Protein AF-A0A086MKE0-F1 (afdb_monomer_lite)

Foldseek 3Di:
DDDPVVVVVVVVVVVVVCCCVVPVVVVVVVVVPPDPCVLLVVLCVVQCVVPNPVSNVVSVVVSVVVVVVVVVVVVVVPVPVVPPPDDDDDDDDDDPPDDDPDDPPPDD

Secondary structure (DSSP, 8-state):
---HHHHHHHHHHHHHHHHIIIIIHHHHHHHHTTS-HHHHHHHHHHHHHHHSHHHHHHHHHHHHHHHHHHHHHHHHHSSSSSS-SS-----------------S----

Sequence (108 aa):
MTSPSLLWTVGWILTIQQIEENVITPFIQKRAVAIPPVVVLFAIGVFGLLFGLPGVFLAVPLAVDDVLLPGTLQSARSVNLTGSRGRSAKPSLCTSVRYRRTNWSRVE

pLDDT: mean 71.01, std 12.89, range [49.25, 93.94]

Structure (mmCIF, N/CA/C/O backbone):
data_AF-A0A086MKE0-F1
#
_entry.id   AF-A0A086MKE0-F1
#
loop_
_atom_site.group_PDB
_atom_site.id
_atom_site.type_symbol
_atom_site.label_atom_id
_atom_site.label_alt_id
_atom_site.label_comp_id
_atom_site.label_asym_id
_atom_site.label_entity_id
_atom_site.label_seq_id
_atom_site.pdbx_PDB_ins_code
_atom_site.Cartn_x
_atom_site.Cartn_y
_atom_site.Cartn_z
_atom_site.occupancy
_atom_site.B_iso_or_equiv
_atom_site.auth_seq_id
_atom_site.auth_comp_id
_atom_site.auth_asym_id
_atom_site.auth_atom_id
_atom_site.pdbx_PDB_model_num
ATOM 1 N N . MET A 1 1 ? 27.946 5.811 -15.441 1.00 54.94 1 MET A N 1
ATOM 2 C CA . MET A 1 1 ? 27.291 6.974 -14.801 1.00 54.94 1 MET A CA 1
ATOM 3 C C . MET A 1 1 ? 26.593 6.497 -13.533 1.00 54.94 1 MET A C 1
ATOM 5 O O . MET A 1 1 ? 25.387 6.321 -13.520 1.00 54.94 1 MET A O 1
ATOM 9 N N . THR A 1 2 ? 27.353 6.197 -12.486 1.00 64.31 2 THR A N 1
ATOM 10 C CA . THR A 1 2 ? 26.819 5.751 -11.192 1.00 64.31 2 THR A CA 1
ATOM 11 C C . THR A 1 2 ? 27.378 6.704 -10.154 1.00 64.31 2 THR A C 1
ATOM 13 O O . THR A 1 2 ? 28.514 6.552 -9.710 1.00 64.31 2 THR A O 1
ATOM 16 N N . SER A 1 3 ? 26.632 7.768 -9.870 1.00 75.69 3 SER A N 1
ATOM 17 C CA . SER A 1 3 ? 27.003 8.729 -8.838 1.00 75.69 3 SER A CA 1
ATOM 18 C C . SER A 1 3 ? 26.877 8.053 -7.464 1.00 75.69 3 SER A C 1
ATOM 20 O O . SER A 1 3 ? 25.825 7.483 -7.167 1.00 75.69 3 SER A O 1
ATOM 22 N N . PRO A 1 4 ? 27.912 8.107 -6.603 1.00 80.06 4 PRO A N 1
ATOM 23 C CA . PRO A 1 4 ? 27.882 7.487 -5.273 1.00 80.06 4 PRO A CA 1
ATOM 24 C C . PRO A 1 4 ? 26.709 7.952 -4.394 1.00 80.06 4 PRO A C 1
ATOM 26 O O . PRO A 1 4 ? 26.267 7.228 -3.507 1.00 80.06 4 PRO A O 1
ATOM 29 N N . SER A 1 5 ? 26.167 9.142 -4.665 1.00 83.31 5 SER A N 1
ATOM 30 C CA . SER A 1 5 ? 25.015 9.719 -3.967 1.00 83.31 5 SER A CA 1
ATOM 31 C C . SER A 1 5 ? 23.716 8.930 -4.151 1.00 83.31 5 SER A C 1
ATOM 33 O O . SER A 1 5 ? 22.912 8.882 -3.224 1.00 83.31 5 SER A O 1
ATOM 35 N N . LEU A 1 6 ? 23.520 8.265 -5.297 1.00 87.31 6 LEU A N 1
ATOM 36 C CA . LEU A 1 6 ? 22.300 7.496 -5.571 1.00 87.31 6 LEU A CA 1
ATOM 37 C C . LEU A 1 6 ? 22.127 6.327 -4.598 1.00 87.31 6 LEU A C 1
ATOM 39 O O . LEU A 1 6 ? 21.016 6.072 -4.144 1.00 87.31 6 LEU A O 1
ATOM 43 N N . LEU A 1 7 ? 23.222 5.653 -4.236 1.00 88.00 7 LEU A N 1
ATOM 44 C CA . LEU A 1 7 ? 23.197 4.535 -3.288 1.00 88.00 7 LEU A CA 1
ATOM 45 C C . LEU A 1 7 ? 22.709 4.985 -1.907 1.00 88.00 7 LEU A C 1
ATOM 47 O O . LEU A 1 7 ? 21.895 4.308 -1.282 1.00 88.00 7 LEU A O 1
ATOM 51 N N . TRP A 1 8 ? 23.164 6.155 -1.458 1.00 89.12 8 TRP A N 1
ATOM 52 C CA . TRP A 1 8 ? 22.758 6.720 -0.175 1.00 89.12 8 TRP A CA 1
ATOM 53 C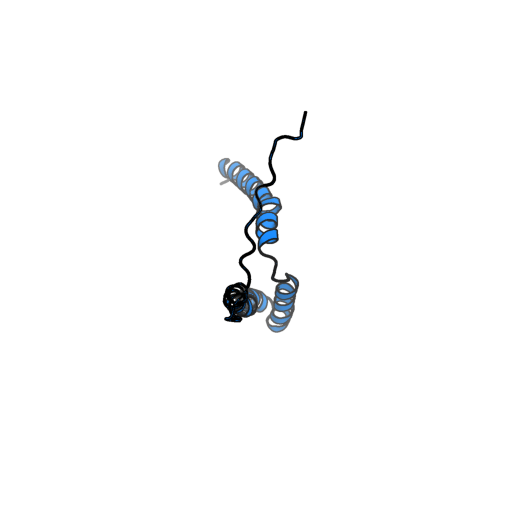 C . TRP A 1 8 ? 21.289 7.151 -0.180 1.00 89.12 8 TRP A C 1
ATOM 55 O O . TRP A 1 8 ? 20.549 6.846 0.753 1.00 89.12 8 TRP A O 1
ATOM 65 N N . THR A 1 9 ? 20.837 7.806 -1.253 1.00 90.56 9 THR A N 1
ATOM 66 C CA . THR A 1 9 ? 19.434 8.214 -1.406 1.00 90.56 9 THR A CA 1
ATOM 67 C C . THR A 1 9 ? 18.496 7.010 -1.441 1.00 90.56 9 THR A C 1
ATOM 69 O O . THR A 1 9 ? 17.490 7.011 -0.739 1.00 90.56 9 THR A O 1
ATOM 72 N N . VAL A 1 10 ? 18.833 5.958 -2.193 1.00 92.62 10 VAL A N 1
ATOM 73 C CA . VAL A 1 10 ? 18.030 4.725 -2.239 1.00 92.62 10 VAL A CA 1
ATOM 74 C C . VAL A 1 10 ? 17.979 4.046 -0.869 1.00 92.62 10 VAL A C 1
ATOM 76 O O . VAL A 1 10 ? 16.909 3.609 -0.456 1.00 92.62 10 VAL A O 1
ATOM 79 N N . GLY A 1 11 ? 19.090 4.011 -0.127 1.00 93.81 11 GLY A N 1
ATOM 80 C CA . GLY A 1 11 ? 19.111 3.482 1.241 1.00 93.81 11 GLY A CA 1
ATOM 81 C C . GLY A 1 11 ? 18.160 4.227 2.186 1.00 93.81 11 GLY A C 1
ATOM 82 O O . GLY A 1 11 ? 17.413 3.599 2.941 1.00 93.81 11 GLY A O 1
ATOM 83 N N . TRP A 1 12 ? 18.129 5.560 2.102 1.00 93.88 12 TRP A N 1
ATOM 84 C CA . TRP A 1 12 ? 17.190 6.384 2.868 1.00 93.88 12 TRP A CA 1
ATOM 85 C C . TRP A 1 12 ? 15.738 6.153 2.466 1.00 93.88 12 TRP A C 1
ATOM 87 O O . TRP A 1 12 ? 14.899 5.966 3.344 1.00 93.88 12 TRP A O 1
ATOM 97 N N . ILE A 1 13 ? 15.452 6.118 1.162 1.00 93.56 13 ILE A N 1
ATOM 98 C CA . ILE A 1 13 ? 14.107 5.843 0.649 1.00 93.56 13 ILE A CA 1
ATOM 99 C C . ILE A 1 13 ? 13.634 4.492 1.169 1.00 93.56 13 ILE A C 1
ATOM 101 O O . ILE A 1 13 ? 12.585 4.431 1.788 1.00 93.56 13 ILE A O 1
ATOM 105 N N . LEU A 1 14 ? 14.417 3.424 1.017 1.00 92.94 14 LEU A N 1
ATOM 106 C CA . LEU A 1 14 ? 14.023 2.102 1.504 1.00 92.94 14 LEU A CA 1
ATOM 107 C C . LEU A 1 14 ? 13.772 2.099 3.013 1.00 92.94 14 LEU A C 1
ATOM 109 O O . LEU A 1 14 ? 12.770 1.555 3.457 1.00 92.94 14 LEU A O 1
ATOM 113 N N . THR A 1 15 ? 14.627 2.745 3.803 1.00 93.94 15 THR A N 1
ATOM 114 C CA . THR A 1 15 ? 14.450 2.814 5.262 1.00 93.94 15 THR A CA 1
ATOM 115 C C . THR A 1 15 ? 13.142 3.512 5.641 1.00 93.94 15 THR A C 1
ATOM 117 O O . THR A 1 15 ? 12.386 3.005 6.468 1.00 93.94 15 THR A O 1
A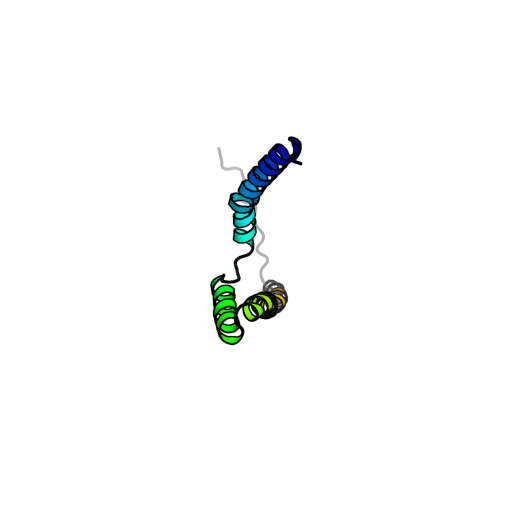TOM 120 N N . ILE A 1 16 ? 12.854 4.655 5.015 1.00 91.75 16 ILE A N 1
ATOM 121 C CA . ILE A 1 16 ? 11.633 5.429 5.265 1.00 91.75 16 ILE A CA 1
ATOM 122 C C . ILE A 1 16 ? 10.403 4.666 4.763 1.00 91.75 16 ILE A C 1
ATOM 124 O O . ILE A 1 16 ? 9.445 4.517 5.517 1.00 91.75 16 ILE A O 1
ATOM 128 N N . GLN A 1 17 ? 10.457 4.109 3.550 1.00 89.12 17 GLN A N 1
ATOM 129 C CA . GLN A 1 17 ? 9.379 3.308 2.962 1.00 89.12 17 GLN A CA 1
ATOM 130 C C . GLN A 1 17 ? 9.025 2.116 3.850 1.00 89.12 17 GLN A C 1
ATOM 132 O O . GLN A 1 17 ? 7.853 1.870 4.107 1.00 89.12 17 GLN A O 1
ATOM 137 N N . GLN A 1 18 ? 10.022 1.395 4.376 1.00 87.56 18 GLN A N 1
ATOM 138 C CA . GLN A 1 18 ? 9.760 0.268 5.273 1.00 87.56 18 GLN A CA 1
ATOM 139 C C . GLN A 1 18 ? 9.040 0.719 6.551 1.00 87.56 18 GLN A C 1
ATOM 141 O O . GLN A 1 18 ? 8.157 0.018 7.033 1.00 87.56 18 GLN A O 1
ATOM 146 N N . ILE A 1 19 ? 9.368 1.893 7.098 1.00 90.06 19 ILE A N 1
ATOM 147 C CA . ILE A 1 19 ? 8.694 2.435 8.288 1.00 90.06 19 ILE A CA 1
ATOM 148 C C . ILE A 1 19 ? 7.264 2.883 7.951 1.00 90.06 19 ILE A C 1
ATOM 150 O O . ILE A 1 19 ? 6.325 2.601 8.701 1.00 90.06 19 ILE A O 1
ATOM 154 N N . GLU A 1 20 ? 7.078 3.560 6.822 1.00 83.62 20 GLU A N 1
ATOM 155 C CA . GLU A 1 20 ? 5.780 4.081 6.402 1.00 83.62 20 GLU A CA 1
ATOM 156 C C . GLU A 1 20 ? 4.792 2.963 6.049 1.00 83.62 20 GLU A C 1
ATOM 158 O O . GLU A 1 20 ? 3.648 2.951 6.513 1.00 83.62 20 GLU A O 1
ATOM 163 N N . GLU A 1 21 ? 5.240 1.960 5.306 1.00 82.69 21 GLU A N 1
ATOM 164 C CA . GLU A 1 21 ? 4.391 0.854 4.870 1.00 82.69 21 GLU A CA 1
ATOM 165 C C . GLU A 1 21 ? 4.135 -0.156 5.997 1.00 82.69 21 GLU A C 1
ATOM 167 O O . GLU A 1 21 ? 3.008 -0.620 6.168 1.00 82.69 21 GLU A O 1
ATOM 172 N N . ASN A 1 22 ? 5.138 -0.464 6.825 1.00 83.81 22 ASN A N 1
ATOM 173 C CA . ASN A 1 22 ? 5.005 -1.500 7.852 1.00 83.81 22 ASN A CA 1
ATOM 174 C C . ASN A 1 22 ? 4.377 -0.993 9.164 1.00 83.81 22 ASN A C 1
ATOM 176 O O . ASN A 1 22 ? 3.852 -1.789 9.942 1.00 83.81 22 ASN A O 1
ATOM 180 N N . VAL A 1 23 ? 4.429 0.318 9.446 1.00 82.12 23 VAL A N 1
ATOM 181 C CA . VAL A 1 23 ? 3.984 0.875 10.741 1.00 82.12 23 VAL A CA 1
ATOM 182 C C . VAL A 1 23 ? 2.948 1.980 10.583 1.00 82.12 23 VAL A C 1
ATOM 184 O O . VAL A 1 23 ? 1.909 1.929 11.241 1.00 82.12 23 VAL A O 1
ATOM 187 N N . ILE A 1 24 ? 3.185 2.962 9.713 1.00 78.50 24 ILE A N 1
ATOM 188 C CA . ILE A 1 24 ? 2.294 4.126 9.569 1.00 78.50 24 ILE A CA 1
ATOM 189 C C . ILE A 1 24 ? 0.988 3.706 8.884 1.00 78.50 24 ILE A C 1
ATOM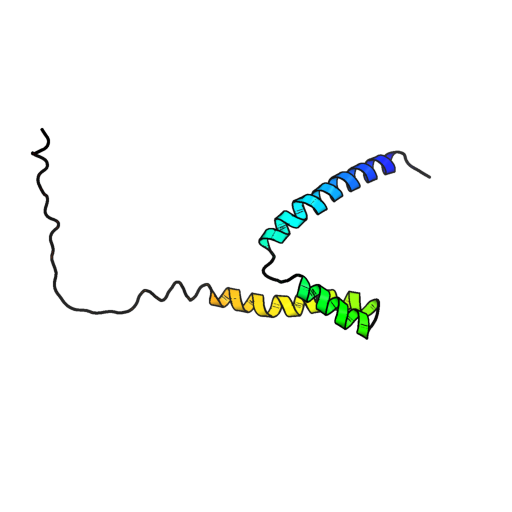 191 O O . ILE A 1 24 ? -0.104 3.955 9.397 1.00 78.50 24 ILE A O 1
ATOM 195 N N . THR A 1 25 ? 1.100 2.965 7.785 1.00 78.88 25 THR A N 1
ATOM 196 C CA . THR A 1 25 ? -0.026 2.455 6.999 1.00 78.88 25 THR A CA 1
ATOM 197 C C . THR A 1 25 ? -1.019 1.631 7.832 1.00 78.88 25 THR A C 1
ATOM 199 O O . THR A 1 25 ? -2.200 1.987 7.838 1.00 78.88 25 THR A O 1
ATOM 202 N N . PRO A 1 26 ? -0.620 0.610 8.625 1.00 70.12 26 PRO A N 1
ATOM 203 C CA . PRO A 1 26 ? -1.573 -0.109 9.468 1.00 70.12 26 PRO A CA 1
ATOM 204 C C . PRO A 1 26 ? -2.139 0.760 10.597 1.00 70.12 26 PRO A C 1
ATOM 206 O O . PRO A 1 26 ? -3.257 0.514 11.042 1.00 70.12 26 PRO A O 1
ATOM 209 N N . PHE A 1 27 ? -1.423 1.784 11.070 1.00 72.69 27 PHE A N 1
ATOM 210 C CA . PHE A 1 27 ? -1.934 2.691 12.102 1.00 72.69 27 PHE A CA 1
ATOM 211 C C . PHE A 1 27 ? -3.064 3.587 11.576 1.00 72.69 27 PHE A C 1
ATOM 213 O O . PHE A 1 27 ? -4.073 3.778 12.258 1.00 72.69 27 PHE A O 1
ATOM 220 N N . ILE A 1 28 ? -2.933 4.074 10.339 1.00 66.25 28 ILE A N 1
ATOM 221 C CA . ILE A 1 28 ? -3.971 4.849 9.648 1.00 66.25 28 ILE A CA 1
ATOM 222 C C . ILE A 1 28 ? -5.134 3.939 9.227 1.00 66.25 28 ILE A C 1
ATOM 224 O O . ILE A 1 28 ? -6.298 4.277 9.451 1.00 66.25 28 ILE A O 1
ATOM 228 N N . GLN A 1 29 ? -4.842 2.752 8.687 1.00 63.50 29 GLN A N 1
ATOM 229 C CA . GLN A 1 29 ? -5.865 1.801 8.239 1.00 63.50 29 GLN A CA 1
ATOM 230 C C . GLN A 1 29 ? -6.699 1.245 9.403 1.00 63.50 29 GLN A C 1
ATOM 232 O O . GLN A 1 29 ? -7.911 1.106 9.265 1.00 63.50 29 GLN A O 1
ATOM 237 N N . LYS A 1 30 ? -6.119 1.035 10.594 1.00 59.56 30 LYS A N 1
ATOM 238 C CA . LYS A 1 30 ? -6.872 0.636 11.803 1.00 59.56 30 LYS A CA 1
ATOM 239 C C . LYS A 1 30 ? -7.995 1.609 12.175 1.00 59.56 30 LYS A C 1
ATOM 241 O O . LYS A 1 30 ? -8.964 1.196 12.803 1.00 59.56 30 LYS A O 1
ATOM 246 N N . ARG A 1 31 ? -7.879 2.888 11.802 1.00 59.81 31 ARG A N 1
ATOM 247 C CA . ARG A 1 31 ? -8.889 3.921 12.083 1.00 59.81 31 ARG A CA 1
ATOM 248 C C . ARG A 1 31 ? -9.891 4.119 10.939 1.00 59.81 31 ARG A C 1
ATOM 250 O O . ARG A 1 31 ? -10.908 4.771 11.153 1.00 59.81 31 ARG A O 1
ATOM 257 N N . ALA A 1 32 ? -9.614 3.561 9.758 1.00 57.16 32 ALA A N 1
ATOM 258 C CA . ALA A 1 32 ? -10.377 3.767 8.524 1.00 57.16 32 ALA A CA 1
ATOM 259 C C . ALA A 1 32 ? -11.190 2.540 8.057 1.00 57.16 32 ALA A C 1
ATOM 261 O O . ALA A 1 32 ? -12.020 2.666 7.157 1.00 57.16 32 ALA A O 1
ATOM 262 N N . VAL A 1 33 ? -11.007 1.353 8.647 1.00 54.88 33 VAL A N 1
ATOM 263 C CA . VAL A 1 33 ? -11.694 0.132 8.185 1.00 54.88 33 VAL A CA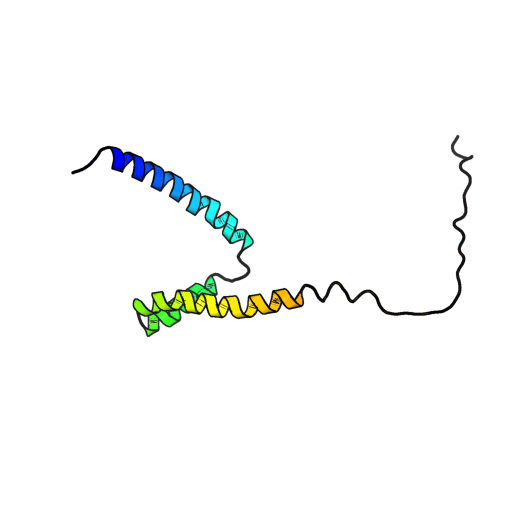 1
ATOM 264 C C . VAL A 1 33 ? -13.076 -0.003 8.835 1.00 54.88 33 VAL A C 1
ATOM 266 O O . VAL A 1 33 ? -13.286 -0.765 9.773 1.00 54.88 33 VAL A O 1
ATOM 269 N N . ALA A 1 34 ? -14.038 0.744 8.294 1.00 58.78 34 ALA A N 1
ATOM 270 C CA . ALA A 1 34 ? -15.439 0.315 8.238 1.00 58.78 34 ALA A CA 1
ATOM 271 C C . ALA A 1 34 ? -15.796 -0.287 6.862 1.00 58.78 34 ALA A C 1
ATOM 273 O O . ALA A 1 34 ? -16.890 -0.817 6.689 1.00 58.78 34 ALA A O 1
ATOM 274 N N . ILE A 1 35 ? -14.873 -0.237 5.891 1.00 58.81 35 ILE A N 1
ATOM 275 C CA . ILE A 1 35 ? -15.049 -0.826 4.561 1.00 58.81 35 ILE A CA 1
ATOM 276 C C . ILE A 1 35 ? -14.266 -2.144 4.494 1.00 58.81 35 ILE A C 1
ATOM 278 O O . ILE A 1 35 ? -13.037 -2.118 4.582 1.00 58.81 35 ILE A O 1
ATOM 282 N N . PRO A 1 36 ? -14.930 -3.302 4.347 1.00 63.78 36 PRO A N 1
ATOM 283 C CA . PRO A 1 36 ? -14.250 -4.583 4.233 1.00 63.78 36 PRO A CA 1
ATOM 284 C C . PRO A 1 36 ? -13.355 -4.599 2.977 1.00 63.78 36 PRO A C 1
ATOM 286 O O . PRO A 1 36 ? -13.879 -4.451 1.871 1.00 63.78 36 PRO A O 1
ATOM 289 N N . PRO A 1 37 ? -12.035 -4.843 3.089 1.00 71.75 37 PRO A N 1
ATOM 290 C CA . PRO A 1 37 ? -11.129 -4.927 1.931 1.00 71.75 37 PRO A CA 1
ATOM 291 C C . PRO A 1 37 ? -11.522 -6.028 0.927 1.00 71.75 37 PRO A C 1
ATOM 293 O O . PRO A 1 37 ? -11.150 -5.978 -0.243 1.00 71.75 37 PRO A O 1
ATOM 296 N N . VAL A 1 38 ? -12.345 -6.985 1.364 1.00 77.44 38 VAL A N 1
ATOM 297 C CA . VAL A 1 38 ? -13.013 -7.989 0.523 1.00 77.44 38 VAL A CA 1
ATOM 298 C C . VAL A 1 38 ? -13.785 -7.365 -0.645 1.00 77.44 38 VAL A C 1
ATOM 300 O O . VAL A 1 38 ? -13.769 -7.926 -1.735 1.00 77.44 38 VAL A O 1
ATOM 303 N N . VAL A 1 39 ? -14.424 -6.205 -0.457 1.00 77.62 39 VAL A N 1
ATOM 304 C CA . VAL A 1 39 ? -15.217 -5.544 -1.511 1.00 77.62 39 VAL A CA 1
ATOM 305 C C . VAL A 1 39 ? -14.322 -5.075 -2.661 1.00 77.62 39 VAL A C 1
ATOM 307 O O . VAL A 1 39 ? -14.650 -5.271 -3.829 1.00 77.62 39 VAL A O 1
ATOM 310 N N . VAL A 1 40 ? -13.146 -4.535 -2.338 1.00 80.44 40 VAL A N 1
ATOM 311 C CA . VAL A 1 40 ? -12.165 -4.078 -3.332 1.00 80.44 40 VAL A CA 1
ATOM 312 C C . VAL A 1 40 ? -11.601 -5.262 -4.118 1.00 80.44 40 VAL A C 1
ATOM 314 O O . VAL A 1 40 ? -11.524 -5.214 -5.343 1.00 80.44 40 VAL A O 1
ATOM 317 N N . LEU A 1 41 ? -11.263 -6.358 -3.431 1.00 82.69 41 LEU A N 1
ATOM 318 C CA . LEU A 1 41 ? -10.788 -7.585 -4.080 1.00 82.69 41 LEU A CA 1
ATOM 319 C C . LEU A 1 41 ? -11.852 -8.204 -4.992 1.00 82.69 41 LEU A C 1
ATOM 321 O O . LEU A 1 41 ? -11.530 -8.678 -6.080 1.00 82.69 41 LEU A O 1
ATOM 325 N N . PHE A 1 42 ? -13.119 -8.165 -4.578 1.00 82.81 42 PHE A N 1
ATOM 326 C CA . PHE A 1 42 ? -14.234 -8.628 -5.396 1.00 82.81 42 PHE A CA 1
ATOM 327 C C . PHE A 1 42 ? -14.398 -7.777 -6.663 1.00 82.81 42 PHE A C 1
ATOM 329 O O . PHE A 1 42 ? -14.497 -8.333 -7.755 1.00 82.81 42 PHE A O 1
ATOM 336 N N . ALA A 1 43 ? -14.338 -6.445 -6.549 1.00 81.31 43 ALA A N 1
ATOM 337 C CA . ALA A 1 43 ? -14.394 -5.543 -7.699 1.00 81.31 43 ALA A CA 1
ATOM 338 C C . ALA A 1 43 ? -13.232 -5.788 -8.678 1.00 81.31 43 ALA A C 1
ATOM 340 O O . ALA A 1 43 ? -13.456 -5.931 -9.880 1.00 81.31 43 ALA A O 1
ATOM 341 N N . ILE A 1 44 ? -12.002 -5.923 -8.174 1.00 83.69 44 ILE A N 1
ATOM 342 C CA . ILE A 1 44 ? -10.831 -6.251 -9.001 1.00 83.69 44 ILE A CA 1
ATOM 343 C C . ILE A 1 44 ? -11.014 -7.605 -9.695 1.00 83.69 44 ILE A C 1
ATOM 345 O O . ILE A 1 44 ? -10.685 -7.727 -10.871 1.00 83.69 44 ILE A O 1
ATOM 349 N N . GLY A 1 45 ? -11.565 -8.607 -9.007 1.00 87.38 45 GLY A N 1
ATOM 350 C CA . GLY A 1 45 ? -11.867 -9.908 -9.599 1.00 87.38 45 GLY A CA 1
ATOM 351 C C . GLY A 1 45 ? -12.862 -9.802 -10.754 1.00 87.38 45 GLY A C 1
ATOM 352 O O . GLY A 1 45 ? -12.569 -10.258 -11.855 1.00 87.38 45 GLY A O 1
ATOM 353 N N . VAL A 1 46 ? -14.009 -9.154 -10.530 1.00 86.38 46 VAL A N 1
ATOM 354 C CA . VAL A 1 46 ? -15.069 -9.006 -11.542 1.00 86.38 46 VAL A CA 1
ATOM 355 C C . VAL A 1 46 ? -14.575 -8.212 -12.755 1.00 86.38 46 VAL A C 1
ATOM 357 O O . VAL A 1 46 ? -14.686 -8.682 -13.886 1.00 86.38 46 VAL A O 1
ATOM 360 N N . PHE A 1 47 ? -13.986 -7.033 -12.544 1.00 80.94 47 PHE A N 1
ATOM 361 C CA . PHE A 1 47 ? -13.537 -6.170 -13.641 1.00 80.94 47 PHE A CA 1
ATOM 362 C C . PHE A 1 47 ? -12.244 -6.662 -14.301 1.00 80.94 47 PHE A C 1
ATOM 364 O O . PHE A 1 47 ? -12.093 -6.537 -15.517 1.00 80.94 47 PHE A O 1
ATOM 371 N N . GLY A 1 48 ? -11.333 -7.262 -13.535 1.00 87.38 48 GLY A N 1
ATOM 372 C CA . GLY A 1 48 ? -10.111 -7.875 -14.051 1.00 87.38 48 GLY A CA 1
ATOM 373 C C . GLY A 1 48 ? -10.384 -9.109 -14.912 1.00 87.38 48 GLY A C 1
ATOM 374 O O . GLY A 1 48 ? -9.694 -9.310 -15.905 1.00 87.38 48 GLY A O 1
ATOM 375 N N . LEU A 1 49 ? -11.420 -9.898 -14.601 1.00 85.38 49 LEU A N 1
ATOM 376 C CA . LEU A 1 49 ? -11.860 -11.010 -15.455 1.00 85.38 49 LEU A CA 1
ATOM 377 C C . LEU A 1 49 ? -12.589 -10.534 -16.719 1.00 85.38 49 LEU A C 1
ATOM 379 O O . LEU A 1 49 ? -12.396 -11.127 -17.776 1.00 85.38 49 LEU A O 1
ATOM 383 N N . LEU A 1 50 ? -13.403 -9.474 -16.634 1.00 83.81 50 LEU A N 1
ATOM 384 C CA . LEU A 1 50 ? -14.159 -8.964 -17.787 1.00 83.81 50 LEU A CA 1
ATOM 385 C C . LEU A 1 50 ? -13.287 -8.222 -18.812 1.00 83.81 50 LEU A C 1
ATOM 387 O O . LEU A 1 50 ? -13.491 -8.383 -20.012 1.00 83.81 50 LEU A O 1
ATOM 391 N N . PHE A 1 51 ? -12.347 -7.392 -18.351 1.00 81.38 51 PHE A N 1
ATOM 392 C CA . PHE A 1 51 ? -11.569 -6.487 -19.211 1.00 81.38 51 PHE A CA 1
ATOM 393 C C . PHE A 1 51 ? -10.053 -6.734 -19.162 1.00 81.38 51 PHE A C 1
ATOM 395 O O . PHE A 1 51 ? -9.309 -6.094 -19.903 1.00 81.38 51 PHE A O 1
ATOM 402 N N . GLY A 1 52 ? -9.562 -7.648 -18.320 1.00 81.62 52 GLY A N 1
ATOM 403 C CA . GLY A 1 52 ? -8.129 -7.897 -18.164 1.00 81.62 52 GLY A CA 1
ATOM 404 C C . GLY A 1 52 ? -7.403 -6.755 -17.445 1.00 81.62 52 GLY A C 1
ATOM 405 O O . GLY A 1 52 ? -7.949 -6.101 -16.555 1.00 81.62 52 GLY A O 1
ATOM 406 N N . LEU A 1 53 ? -6.159 -6.487 -17.855 1.00 81.00 53 LEU A N 1
ATOM 407 C CA . LEU A 1 53 ? -5.301 -5.437 -17.287 1.00 81.00 53 LEU A CA 1
ATOM 408 C C . LEU A 1 53 ? -5.955 -4.035 -17.210 1.00 81.00 53 LEU A C 1
ATOM 410 O O . LEU A 1 53 ? -5.858 -3.408 -16.153 1.00 81.00 53 LEU A O 1
ATOM 414 N N . PRO A 1 54 ? -6.651 -3.527 -18.253 1.00 82.31 54 PRO A N 1
ATOM 415 C CA . PRO A 1 54 ? -7.327 -2.230 -18.159 1.00 82.31 54 PRO A CA 1
ATOM 416 C C . PRO A 1 54 ? -8.536 -2.248 -17.208 1.00 82.31 54 PRO A C 1
ATOM 418 O O . PRO A 1 54 ? -8.852 -1.223 -16.608 1.00 82.31 54 PRO A O 1
ATOM 421 N N . GLY A 1 55 ? -9.174 -3.407 -17.007 1.00 80.50 55 GLY A N 1
ATOM 422 C CA . GLY A 1 55 ? -10.272 -3.574 -16.050 1.00 80.50 55 GLY A CA 1
ATOM 423 C C . GLY A 1 55 ? -9.850 -3.338 -14.604 1.00 80.50 55 GLY A C 1
ATOM 424 O O . GLY A 1 55 ? -10.591 -2.735 -13.834 1.00 80.50 55 GLY A O 1
ATOM 425 N N . VAL A 1 56 ? -8.626 -3.735 -14.247 1.00 81.44 56 VAL A N 1
ATOM 426 C CA . VAL A 1 56 ? -8.068 -3.519 -12.903 1.00 81.44 56 VAL A CA 1
ATOM 427 C C . VAL A 1 56 ? -7.860 -2.028 -12.612 1.00 81.44 56 VAL A C 1
ATOM 429 O O . VAL A 1 56 ? -8.131 -1.582 -11.501 1.00 81.44 56 VAL A O 1
ATOM 432 N N . PHE A 1 57 ? -7.452 -1.235 -13.610 1.00 82.19 57 PHE A N 1
ATOM 433 C CA . PHE A 1 57 ? -7.304 0.219 -13.464 1.00 82.19 57 PHE A CA 1
ATOM 434 C C . PHE A 1 57 ? -8.649 0.930 -13.263 1.00 82.19 57 PHE A C 1
ATOM 436 O O . PHE A 1 57 ? -8.729 1.852 -12.455 1.00 82.19 57 PHE A O 1
ATOM 443 N N . LEU A 1 58 ? -9.708 0.491 -13.958 1.00 76.94 58 LEU A N 1
ATOM 444 C CA . LEU A 1 58 ? -11.062 1.031 -13.774 1.00 76.94 58 LEU A CA 1
ATOM 445 C C . LEU A 1 58 ? -11.743 0.539 -12.487 1.00 76.94 58 LEU A C 1
ATOM 447 O O . LEU A 1 58 ? -12.605 1.237 -11.957 1.00 76.94 58 LEU A O 1
ATOM 451 N N . ALA A 1 59 ? -11.361 -0.628 -11.960 1.00 76.62 59 ALA A N 1
ATOM 452 C CA . ALA A 1 59 ? -11.946 -1.182 -10.738 1.00 76.62 59 ALA A CA 1
ATOM 453 C C . ALA A 1 59 ? -11.694 -0.296 -9.509 1.00 76.62 59 ALA A C 1
ATOM 455 O O . ALA A 1 59 ? -12.541 -0.224 -8.624 1.00 76.62 59 ALA A O 1
ATOM 456 N N . VAL A 1 60 ? -10.544 0.387 -9.458 1.00 78.56 60 VAL A N 1
ATOM 457 C CA . VAL A 1 60 ? -10.145 1.234 -8.325 1.00 78.56 60 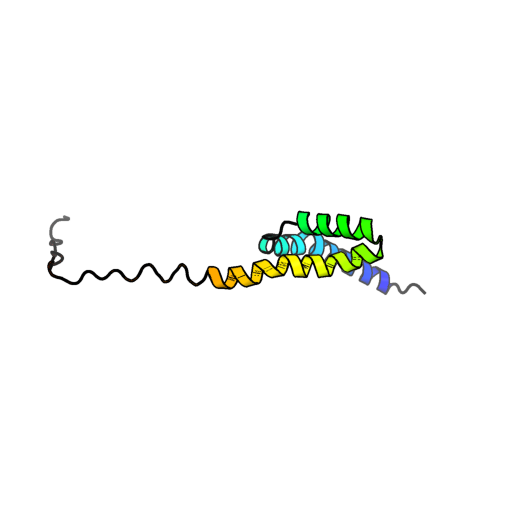VAL A CA 1
ATOM 458 C C . VAL A 1 60 ? -11.091 2.429 -8.126 1.00 78.56 60 VAL A C 1
ATOM 460 O O . VAL A 1 60 ? -11.654 2.530 -7.037 1.00 78.56 60 VAL A O 1
ATOM 463 N N . PRO A 1 61 ? -11.323 3.317 -9.116 1.00 75.44 61 PRO A N 1
ATOM 464 C CA . PRO A 1 61 ? -12.260 4.428 -8.947 1.00 75.44 61 PRO A CA 1
ATOM 465 C C . PRO A 1 61 ? -13.701 3.945 -8.725 1.00 75.44 61 PRO A C 1
ATOM 467 O O . PRO A 1 61 ? -14.363 4.442 -7.822 1.00 75.44 61 PRO A O 1
ATOM 470 N N . LEU A 1 62 ? -14.152 2.908 -9.443 1.00 74.38 62 LEU A N 1
ATOM 471 C CA . LEU A 1 62 ? -15.507 2.362 -9.276 1.00 74.38 62 LEU A CA 1
ATOM 472 C C . LEU A 1 62 ? -15.753 1.791 -7.874 1.00 74.38 62 LEU A C 1
ATOM 474 O O . LEU A 1 62 ? -16.820 2.001 -7.302 1.00 74.38 62 LEU A O 1
ATOM 478 N N . ALA A 1 63 ? -14.768 1.091 -7.304 1.00 74.81 63 ALA A N 1
ATOM 479 C CA . ALA A 1 63 ? -14.865 0.581 -5.941 1.00 74.81 63 ALA A CA 1
ATOM 480 C C . ALA A 1 63 ? -14.935 1.718 -4.915 1.00 74.81 63 ALA A C 1
ATOM 482 O O . ALA A 1 63 ? -15.623 1.571 -3.911 1.00 74.81 63 ALA A O 1
ATOM 483 N N . VAL A 1 64 ? -14.247 2.840 -5.158 1.00 71.00 64 VAL A N 1
ATOM 484 C CA . VAL A 1 64 ? -14.290 4.026 -4.289 1.00 71.00 64 VAL A CA 1
ATOM 485 C C . VAL A 1 64 ? -15.654 4.705 -4.355 1.00 71.00 64 VAL A C 1
ATOM 487 O O . VAL A 1 64 ? -16.204 5.026 -3.305 1.00 71.00 64 VAL A O 1
ATOM 490 N N . ASP A 1 65 ? -16.219 4.885 -5.548 1.00 73.38 65 ASP A N 1
ATOM 491 C CA . ASP A 1 65 ? -17.533 5.510 -5.719 1.00 73.38 65 ASP A CA 1
ATOM 492 C C . ASP A 1 65 ? -18.651 4.686 -5.052 1.00 73.38 65 ASP A C 1
ATOM 494 O O . ASP A 1 65 ? -19.461 5.239 -4.304 1.00 73.38 65 ASP A O 1
ATOM 498 N N . ASP A 1 66 ? -18.655 3.360 -5.239 1.00 67.56 66 ASP A N 1
ATOM 499 C CA . ASP A 1 66 ? -19.647 2.447 -4.645 1.00 67.56 66 ASP A CA 1
ATOM 500 C C . ASP A 1 66 ? -19.565 2.422 -3.107 1.00 67.56 66 ASP A C 1
ATOM 502 O O . ASP A 1 66 ? -20.569 2.538 -2.403 1.00 67.56 66 ASP A O 1
ATOM 506 N N . VAL A 1 67 ? -18.341 2.378 -2.574 1.00 68.38 67 VAL A N 1
ATOM 507 C CA . VAL A 1 67 ? -18.058 2.392 -1.133 1.00 68.38 67 VAL A CA 1
ATOM 508 C C . VAL A 1 67 ? -18.360 3.742 -0.474 1.00 68.38 67 VAL A C 1
ATOM 510 O O . VAL A 1 67 ? -18.761 3.783 0.694 1.00 68.38 67 VAL A O 1
ATOM 513 N N . LEU A 1 68 ? -18.155 4.856 -1.180 1.00 68.75 68 LEU A N 1
ATOM 514 C CA . LEU A 1 68 ? -18.342 6.206 -0.642 1.00 68.75 68 LEU A CA 1
ATOM 515 C C . LEU A 1 68 ? -19.823 6.614 -0.589 1.00 68.75 68 LEU A C 1
ATOM 517 O O . LEU A 1 68 ? -20.234 7.349 0.317 1.00 68.75 68 LEU A O 1
ATOM 521 N N . LEU A 1 69 ? -20.638 6.097 -1.510 1.00 65.12 69 LEU A N 1
ATOM 522 C CA . LEU A 1 69 ? -22.080 6.340 -1.603 1.00 65.12 69 LEU A CA 1
ATOM 523 C C . LEU A 1 69 ? -22.852 6.104 -0.282 1.00 65.12 69 LEU A C 1
ATOM 525 O O . LEU A 1 69 ? -23.596 6.996 0.135 1.00 65.12 69 LEU A O 1
ATOM 529 N N . PRO A 1 70 ? -22.674 4.986 0.451 1.00 63.41 70 PRO A N 1
ATOM 530 C CA . PRO A 1 70 ? -23.364 4.769 1.726 1.00 63.41 70 PRO A CA 1
ATOM 531 C C . PRO A 1 70 ? -22.785 5.578 2.902 1.00 63.41 70 PRO A C 1
ATOM 533 O O . PRO A 1 70 ? -23.472 5.764 3.913 1.00 63.41 70 PRO A O 1
ATOM 536 N N . GLY A 1 71 ? -21.536 6.051 2.808 1.00 60.41 71 GLY A N 1
ATOM 537 C CA . GLY A 1 71 ? -20.837 6.749 3.895 1.00 60.41 71 GLY A CA 1
ATOM 538 C C . GLY A 1 71 ? -21.335 8.177 4.128 1.00 60.41 71 GLY A C 1
ATOM 539 O O . GLY A 1 71 ? -21.471 8.616 5.273 1.00 60.41 71 GLY A O 1
ATOM 540 N N . THR A 1 72 ? -21.697 8.887 3.057 1.00 58.91 72 THR A N 1
ATOM 541 C CA . THR A 1 72 ? -22.224 10.262 3.145 1.00 58.91 72 THR A CA 1
ATOM 542 C C . THR A 1 72 ? -23.642 10.317 3.726 1.00 58.91 72 THR A C 1
ATOM 544 O O . THR A 1 72 ? -24.012 11.301 4.366 1.00 58.91 72 THR A O 1
ATOM 547 N N . LEU A 1 73 ? -24.410 9.227 3.617 1.00 56.72 73 LEU A N 1
ATOM 548 C CA . LEU A 1 73 ? -25.755 9.119 4.195 1.00 56.72 73 LEU A CA 1
ATOM 549 C C . LEU A 1 73 ? -25.736 8.835 5.706 1.00 56.72 73 LEU A C 1
ATOM 551 O O . LEU A 1 73 ? -26.626 9.275 6.438 1.00 56.72 73 LEU A O 1
ATOM 555 N N . GLN A 1 74 ? -24.715 8.136 6.212 1.00 61.56 74 GLN A N 1
ATOM 556 C CA . GLN A 1 74 ? -24.613 7.811 7.641 1.00 61.56 74 GLN A CA 1
ATOM 557 C C . GLN A 1 74 ? -24.200 9.011 8.497 1.00 61.56 74 GLN A C 1
ATOM 559 O O . GLN A 1 74 ? -24.678 9.140 9.628 1.00 61.56 74 GLN A O 1
ATOM 564 N N . SER A 1 75 ? -23.405 9.933 7.946 1.00 54.38 75 SER A N 1
ATOM 565 C CA . SER A 1 75 ? -23.009 11.155 8.657 1.00 54.38 75 SER A CA 1
ATOM 566 C C . SER A 1 75 ? -24.196 12.085 8.954 1.00 54.38 75 SER A C 1
ATOM 568 O O . SER A 1 75 ? -24.136 12.865 9.902 1.00 54.38 75 SER A O 1
ATOM 570 N N . ALA A 1 76 ? -25.301 11.967 8.208 1.00 57.06 76 ALA A N 1
ATOM 571 C CA . ALA A 1 76 ? -26.543 12.699 8.468 1.00 57.06 76 ALA A CA 1
ATOM 572 C C . ALA A 1 76 ? -27.480 11.995 9.476 1.00 57.06 76 ALA A C 1
ATOM 574 O O . ALA A 1 76 ? -28.356 12.636 10.060 1.00 57.06 76 ALA A O 1
ATOM 575 N N . ARG A 1 77 ? -27.303 10.685 9.721 1.00 59.88 77 ARG A N 1
ATOM 576 C CA . ARG A 1 77 ? -28.164 9.902 10.628 1.00 59.88 77 ARG A CA 1
ATOM 577 C C . ARG A 1 77 ? -27.702 9.950 12.088 1.00 59.88 77 ARG A C 1
ATOM 579 O O . ARG A 1 77 ? -28.541 9.875 12.984 1.00 59.88 77 ARG A O 1
ATOM 586 N N . SER A 1 78 ? -26.401 10.090 12.354 1.00 54.72 78 SER A N 1
ATOM 587 C CA . SER A 1 78 ? -25.862 9.983 13.723 1.00 54.72 78 SER A CA 1
ATOM 588 C C . SER A 1 78 ? -26.072 11.230 14.595 1.00 54.72 78 SER A C 1
ATOM 590 O O . SER A 1 78 ? -26.114 11.108 15.817 1.00 54.72 78 SER A O 1
ATOM 592 N N . VAL A 1 79 ? -26.298 12.411 14.009 1.00 61.41 79 VAL A N 1
ATOM 593 C CA . VAL A 1 79 ? -26.486 13.664 14.774 1.00 61.41 79 VAL A CA 1
ATOM 594 C C . VAL A 1 79 ? -27.937 13.871 15.242 1.00 61.41 79 VAL A C 1
ATOM 596 O O . VAL A 1 79 ? -28.183 14.635 16.170 1.00 61.41 79 VAL A O 1
ATOM 599 N N . ASN A 1 80 ? -28.908 13.139 14.687 1.00 58.94 80 ASN A N 1
ATOM 600 C CA . ASN A 1 80 ? -30.333 13.326 15.004 1.00 58.94 80 ASN A CA 1
ATOM 601 C C . ASN A 1 80 ? -30.927 12.318 16.006 1.00 58.94 80 ASN A C 1
ATOM 603 O O . ASN A 1 80 ? -32.106 12.417 16.342 1.00 58.94 80 ASN A O 1
ATOM 607 N N . LEU A 1 81 ? -30.134 11.378 16.536 1.00 63.22 81 LEU A N 1
ATOM 608 C CA . LEU A 1 81 ? -30.602 10.430 17.565 1.00 63.22 81 LEU A CA 1
ATOM 609 C C . LEU A 1 81 ? -30.221 10.832 19.004 1.00 63.22 81 LEU A C 1
ATOM 611 O O . LEU A 1 81 ? -30.757 10.269 19.956 1.00 63.22 81 LEU A O 1
ATOM 615 N N . THR A 1 82 ? -29.395 11.869 19.178 1.00 61.31 82 THR A N 1
ATOM 616 C CA . THR A 1 82 ? -28.984 12.417 20.491 1.00 61.31 82 THR A CA 1
ATOM 617 C C . THR A 1 82 ? -29.664 13.766 20.771 1.00 61.31 82 THR A C 1
ATOM 619 O O . THR A 1 82 ? -29.095 14.656 21.390 1.00 61.31 82 THR A O 1
ATOM 622 N N . GLY A 1 83 ? -30.894 13.949 20.283 1.00 60.19 83 GLY A N 1
ATOM 623 C CA . GLY A 1 83 ? -31.654 15.198 20.446 1.00 60.19 83 GLY A CA 1
ATOM 624 C C . GLY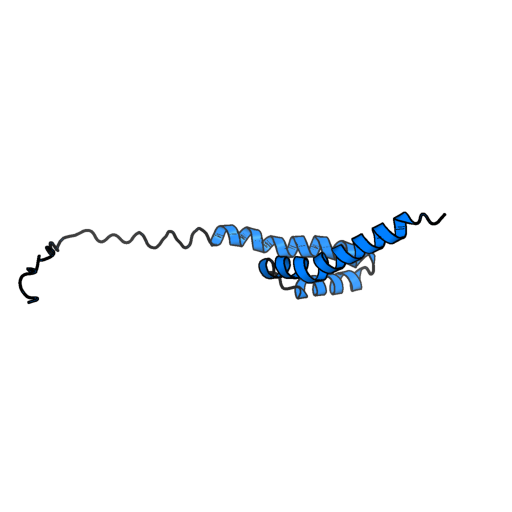 A 1 83 ? -33.124 15.031 20.838 1.00 60.19 83 GLY A C 1
ATOM 625 O O . GLY A 1 83 ? -33.787 16.025 21.119 1.00 60.19 83 GLY A O 1
ATOM 626 N N . SER A 1 84 ? -33.659 13.803 20.893 1.00 62.12 84 SER A N 1
ATOM 627 C CA . SER A 1 84 ? -35.099 13.570 21.113 1.00 62.12 84 SER A CA 1
ATOM 628 C C . SER A 1 84 ? -35.475 12.928 22.455 1.00 62.12 84 SER A C 1
ATOM 630 O O . SER A 1 84 ? -36.659 12.735 22.725 1.00 62.12 84 SER A O 1
ATOM 632 N N . ARG A 1 85 ? -34.528 12.711 23.381 1.00 62.59 85 ARG A N 1
ATOM 633 C CA . ARG A 1 85 ? -34.860 12.485 24.806 1.00 62.59 85 ARG A CA 1
ATOM 634 C C . ARG A 1 85 ? -35.061 13.818 25.523 1.00 62.59 85 ARG A C 1
ATOM 636 O O . ARG A 1 85 ? -34.286 14.208 26.384 1.00 62.59 85 ARG A O 1
ATOM 643 N N . GLY A 1 86 ? -36.096 14.543 25.121 1.00 56.47 86 GLY A N 1
ATOM 644 C CA . GLY A 1 86 ? -36.351 15.880 25.643 1.00 56.47 86 GLY A CA 1
ATOM 645 C C . GLY A 1 86 ? -37.653 16.489 25.150 1.00 56.47 86 GLY A C 1
ATOM 646 O O . GLY A 1 86 ? -37.650 17.639 24.726 1.00 56.47 86 GLY A O 1
ATOM 647 N N . ARG A 1 87 ? -38.753 15.724 25.139 1.00 60.19 87 ARG A N 1
ATOM 648 C CA . ARG A 1 87 ? -40.124 16.267 25.119 1.00 60.19 87 ARG A CA 1
ATOM 649 C C . ARG A 1 87 ? -41.161 15.169 25.360 1.00 60.19 87 ARG A C 1
ATOM 651 O O . ARG A 1 87 ? -41.746 14.620 24.439 1.00 60.19 87 ARG A O 1
ATOM 658 N N . SER A 1 88 ? -41.429 14.900 26.631 1.00 55.59 88 SER A N 1
ATOM 659 C CA . SER A 1 88 ? -42.801 14.618 27.042 1.00 55.59 88 SER A CA 1
ATOM 660 C C . SER A 1 88 ? -43.079 15.456 28.273 1.00 55.59 88 SER A C 1
ATOM 662 O O . SER A 1 88 ? -42.659 15.143 29.384 1.00 55.59 88 SER A O 1
ATOM 664 N N . ALA A 1 89 ? -43.753 16.572 28.027 1.00 54.88 89 ALA A N 1
ATOM 665 C CA . ALA A 1 89 ? -44.411 17.338 29.054 1.00 54.88 89 ALA A CA 1
ATOM 666 C C . ALA A 1 89 ? -45.432 16.445 29.778 1.00 54.88 89 ALA A C 1
ATOM 668 O O . ALA A 1 89 ? -46.268 15.802 29.144 1.00 54.88 89 ALA A O 1
ATOM 669 N N . LYS A 1 90 ? -45.395 16.458 31.110 1.00 52.03 90 LYS A N 1
ATOM 670 C CA . LYS A 1 90 ? -46.606 16.423 31.930 1.00 52.03 90 LYS A CA 1
ATOM 671 C C . LYS A 1 90 ? -46.577 17.667 32.822 1.00 52.03 90 LYS A C 1
ATOM 673 O O . LYS A 1 90 ? -45.706 17.756 33.685 1.00 52.03 90 LYS A O 1
ATOM 678 N N . PRO A 1 91 ? -47.462 18.647 32.593 1.00 54.50 91 PRO A N 1
ATOM 679 C CA . PRO A 1 91 ? -47.641 19.776 33.486 1.00 54.50 91 PRO A CA 1
ATOM 680 C C . PRO A 1 91 ? -48.697 19.402 34.527 1.00 54.50 91 PRO A C 1
ATOM 682 O O . PRO A 1 91 ? -49.840 19.187 34.150 1.00 54.50 91 PRO A O 1
ATOM 685 N N . SER A 1 92 ? -48.320 19.314 35.807 1.00 59.78 92 SER A N 1
ATOM 686 C CA . SER A 1 92 ? -49.180 19.643 36.961 1.00 59.78 92 SER A CA 1
ATOM 687 C C . SER A 1 92 ? -48.595 19.092 38.265 1.00 59.78 92 SER A C 1
ATOM 689 O O . SER A 1 92 ? -48.563 17.882 38.448 1.00 59.78 92 SER A O 1
ATOM 691 N N . LEU A 1 93 ? -48.249 20.019 39.165 1.00 53.44 93 LEU A N 1
ATOM 692 C CA . LEU A 1 93 ? -48.479 19.975 40.618 1.00 53.44 93 LEU A CA 1
ATOM 693 C C . LEU A 1 93 ? -47.873 18.846 41.481 1.00 53.44 93 LEU A C 1
ATOM 695 O O . LEU A 1 93 ? -47.906 17.671 41.153 1.00 53.44 93 LEU A O 1
ATOM 699 N N . CYS A 1 94 ? -47.441 19.250 42.685 1.00 51.44 94 CYS A N 1
ATOM 700 C CA . CYS A 1 94 ? -46.793 18.453 43.735 1.00 51.44 94 CYS A CA 1
ATOM 701 C C . CYS A 1 94 ? -45.388 17.976 43.334 1.00 51.44 94 CYS A C 1
ATOM 703 O O . CYS A 1 94 ? -45.203 17.022 42.596 1.00 51.44 94 CYS A O 1
ATOM 705 N N . THR A 1 95 ? -44.310 18.515 43.889 1.00 58.59 95 THR A N 1
ATOM 706 C CA . THR A 1 95 ? -43.985 18.185 45.276 1.00 58.59 95 THR A CA 1
ATOM 707 C C . THR A 1 95 ? -42.832 19.072 45.735 1.00 58.59 95 THR A C 1
ATOM 709 O O . THR A 1 95 ? -41.689 18.931 45.306 1.00 58.59 95 THR A O 1
ATOM 712 N N . SER A 1 96 ? -43.136 19.988 46.647 1.00 57.84 96 SER A N 1
ATOM 713 C CA . SER A 1 96 ? -42.156 20.639 47.501 1.00 57.84 96 SER A CA 1
ATOM 714 C C . SER A 1 96 ? -41.610 19.612 48.502 1.00 57.84 96 SER A C 1
ATOM 716 O O . SER A 1 96 ? -42.135 19.485 49.606 1.00 57.84 96 SER A O 1
ATOM 718 N N . VAL A 1 97 ? -40.561 18.868 48.149 1.00 58.78 97 VAL A N 1
ATOM 719 C CA . VAL A 1 97 ? -39.758 18.132 49.139 1.00 58.78 97 VAL A CA 1
ATOM 720 C C . VAL A 1 97 ? -38.458 18.891 49.352 1.00 58.78 97 VAL A C 1
ATOM 722 O O . VAL A 1 97 ? -37.457 18.771 48.655 1.00 58.78 97 VAL A O 1
ATOM 725 N N . ARG A 1 98 ? -38.572 19.755 50.354 1.00 62.66 98 ARG A N 1
ATOM 726 C CA . ARG A 1 98 ? -37.540 20.467 51.092 1.00 62.66 98 ARG A CA 1
ATOM 727 C C . ARG A 1 98 ? -36.447 19.487 51.544 1.00 62.66 98 ARG A C 1
ATOM 729 O O . ARG A 1 98 ? -36.703 18.630 52.387 1.00 62.66 98 ARG A O 1
ATOM 736 N N . TYR A 1 99 ? -35.233 19.641 51.014 1.00 49.25 99 TYR A N 1
ATOM 737 C CA . TYR A 1 99 ? -34.033 18.949 51.488 1.00 49.25 99 TYR A CA 1
ATOM 738 C C . TYR A 1 99 ? -33.774 19.341 52.952 1.00 49.25 99 TYR A C 1
ATOM 740 O O . TYR A 1 99 ? -33.466 20.488 53.281 1.00 49.25 99 TYR A O 1
ATOM 748 N N . ARG A 1 100 ? -34.012 18.382 53.846 1.00 59.16 100 ARG A N 1
ATOM 749 C CA . ARG A 1 100 ? -33.894 18.503 55.298 1.00 59.16 100 ARG A CA 1
ATOM 750 C C . ARG A 1 100 ? -32.407 18.535 55.667 1.00 59.16 100 ARG A C 1
ATOM 752 O O . ARG A 1 100 ? -31.731 17.520 55.561 1.00 59.16 100 ARG A O 1
ATOM 759 N N . ARG A 1 101 ? -31.922 19.690 56.142 1.00 57.16 101 ARG A N 1
ATOM 760 C CA . ARG A 1 101 ? -30.688 19.818 56.941 1.00 57.16 101 ARG A CA 1
ATOM 761 C C . ARG A 1 101 ? -30.793 18.862 58.133 1.00 57.16 101 ARG A C 1
ATOM 763 O O . ARG A 1 101 ? -31.493 19.167 59.096 1.00 57.16 101 ARG A O 1
ATOM 770 N N . THR A 1 102 ? -30.134 17.712 58.079 1.00 59.50 102 THR A N 1
ATOM 771 C CA . THR A 1 102 ? -29.843 16.939 59.287 1.00 59.50 102 THR A CA 1
ATOM 772 C C . THR A 1 102 ? -28.504 17.400 59.843 1.00 59.50 102 THR A C 1
ATOM 774 O O . THR A 1 102 ? -27.511 17.532 59.133 1.00 59.50 102 THR A O 1
ATOM 777 N N . ASN A 1 103 ? -28.581 17.754 61.115 1.00 52.09 103 ASN A N 1
ATOM 778 C CA . ASN A 1 103 ? -27.617 18.434 61.953 1.00 52.09 103 ASN A CA 1
ATOM 779 C C . ASN A 1 103 ? -26.343 17.596 62.178 1.00 52.09 103 ASN A C 1
ATOM 781 O O . ASN A 1 103 ? -26.426 16.442 62.591 1.00 52.09 103 ASN A O 1
ATOM 785 N N . TRP A 1 104 ? -25.187 18.212 61.929 1.00 58.22 104 TRP A N 1
ATOM 786 C CA . TRP A 1 104 ? -23.832 17.671 62.086 1.00 58.22 104 TRP A CA 1
ATOM 787 C C . TRP A 1 104 ? -23.309 17.821 63.527 1.00 58.22 104 TRP A C 1
ATOM 789 O O . TRP A 1 104 ? -22.202 18.293 63.752 1.00 58.22 104 TRP A O 1
ATOM 799 N N . SER A 1 105 ? -24.106 17.438 64.525 1.00 62.25 105 SER A N 1
ATOM 800 C CA . SER A 1 105 ? -23.708 17.483 65.943 1.00 62.25 105 SER A CA 1
ATOM 801 C C . SER A 1 105 ? -23.731 16.098 66.598 1.00 62.25 105 SER A C 1
ATOM 803 O O . SER A 1 105 ? -24.131 15.953 67.751 1.00 62.25 105 SER A O 1
ATOM 805 N N . ARG A 1 106 ? -23.391 15.052 65.837 1.00 62.38 106 ARG A N 1
ATOM 806 C CA . ARG A 1 106 ? -23.273 13.675 66.336 1.00 62.38 106 ARG A CA 1
ATOM 807 C C . ARG A 1 106 ? -22.238 12.892 65.529 1.00 62.38 106 ARG A C 1
ATOM 809 O O . ARG A 1 106 ? -22.586 12.002 64.765 1.00 62.38 106 ARG A O 1
ATOM 816 N N . VAL A 1 107 ? -20.987 13.297 65.664 1.00 63.66 107 VAL A N 1
ATOM 817 C CA . VAL A 1 107 ? -19.790 12.499 65.361 1.00 63.66 107 VAL A CA 1
ATOM 818 C C . VAL A 1 107 ? -18.707 13.048 66.284 1.00 63.66 107 VAL A C 1
ATOM 820 O O . VAL A 1 107 ? -17.842 13.820 65.882 1.00 63.66 107 VAL A O 1
ATOM 823 N N . GLU A 1 108 ? -18.908 12.755 67.565 1.00 54.09 108 GLU A N 1
ATOM 824 C CA . GLU A 1 108 ? -17.840 12.622 68.557 1.00 54.09 108 GLU A CA 1
ATOM 825 C C . GLU A 1 108 ? -17.403 11.154 68.557 1.00 54.09 108 GLU A C 1
ATOM 827 O O . GLU A 1 108 ? -18.296 10.292 68.348 1.00 54.09 108 GLU A O 1
#

Radius of gyration: 30.9 Å; chains: 1; bounding box: 77×32×88 Å